Protein AF-A0A356DZ81-F1 (afdb_monomer_lite)

Radius of gyration: 32.61 Å; chains: 1; bounding box: 62×32×84 Å

Structure (mmCIF, N/CA/C/O backbone):
data_AF-A0A356DZ81-F1
#
_entry.id   AF-A0A356DZ81-F1
#
loop_
_atom_site.group_PDB
_atom_site.id
_atom_site.type_symbol
_atom_site.label_atom_id
_atom_site.label_alt_id
_atom_site.label_comp_id
_atom_site.label_asym_id
_atom_site.label_entity_id
_atom_site.label_seq_id
_atom_site.pdbx_PDB_ins_code
_atom_site.Cartn_x
_atom_site.Cartn_y
_atom_site.Cartn_z
_atom_site.occupancy
_atom_site.B_iso_or_equiv
_atom_site.auth_seq_id
_atom_site.auth_comp_id
_atom_site.auth_asym_id
_atom_site.auth_atom_id
_atom_site.pdbx_PDB_model_num
ATOM 1 N N . MET A 1 1 ? -38.039 -22.023 59.862 1.00 59.97 1 MET A N 1
ATOM 2 C CA . MET A 1 1 ? -37.797 -20.632 59.415 1.00 59.97 1 MET A CA 1
ATOM 3 C C . MET A 1 1 ? -39.121 -19.878 59.414 1.00 59.97 1 MET A C 1
ATOM 5 O O . MET A 1 1 ? -40.075 -20.357 58.811 1.00 59.97 1 MET A O 1
ATOM 9 N N . ASN A 1 2 ? -39.232 -18.759 60.132 1.00 77.31 2 ASN A N 1
ATOM 10 C CA . ASN A 1 2 ? -40.511 -18.053 60.283 1.00 77.31 2 ASN A CA 1
ATOM 11 C C . ASN A 1 2 ? -40.917 -17.421 58.943 1.00 77.31 2 ASN A C 1
ATOM 13 O O . ASN A 1 2 ? -40.100 -16.746 58.322 1.00 77.31 2 ASN A O 1
ATOM 17 N N . LYS A 1 3 ? -42.177 -17.585 58.506 1.00 74.50 3 LYS A N 1
ATOM 18 C CA . LYS A 1 3 ? -42.680 -17.041 57.221 1.00 74.50 3 LYS A CA 1
ATOM 19 C C . LYS A 1 3 ? -42.419 -15.534 57.056 1.00 74.50 3 LYS A C 1
ATOM 21 O O . LYS A 1 3 ? -42.273 -15.060 55.937 1.00 74.50 3 LYS A O 1
ATOM 26 N N . LYS A 1 4 ? -42.339 -14.790 58.167 1.00 75.12 4 LYS A N 1
ATOM 27 C CA . LYS A 1 4 ? -41.958 -13.369 58.194 1.00 75.12 4 LYS A CA 1
ATOM 28 C C . LYS A 1 4 ? -40.465 -13.147 57.914 1.00 75.12 4 LYS A C 1
ATOM 30 O O . LYS A 1 4 ? -40.147 -12.261 57.138 1.00 75.12 4 LYS A O 1
ATOM 35 N N . GLY A 1 5 ? -39.586 -13.982 58.476 1.00 81.75 5 GLY A N 1
ATOM 36 C CA . GLY A 1 5 ? -38.134 -13.921 58.269 1.00 81.75 5 GLY A CA 1
ATOM 37 C C . GLY A 1 5 ? -37.714 -14.275 56.842 1.00 81.75 5 GLY A C 1
ATOM 38 O O . GLY A 1 5 ? -36.868 -13.603 56.276 1.00 81.75 5 GLY A O 1
ATOM 39 N N . LEU A 1 6 ? -38.369 -15.263 56.218 1.00 88.25 6 LEU A N 1
ATOM 40 C CA . LEU A 1 6 ? -38.103 -15.626 54.819 1.00 88.25 6 LEU A CA 1
ATOM 41 C C . LEU A 1 6 ? -38.437 -14.475 53.848 1.00 88.25 6 LEU A C 1
ATOM 43 O O . LEU A 1 6 ? -37.695 -14.235 52.900 1.00 88.25 6 LEU A O 1
ATOM 47 N N . LYS A 1 7 ? -39.526 -13.734 54.096 1.00 86.56 7 LYS A N 1
ATOM 48 C CA . LYS A 1 7 ? -39.914 -12.579 53.270 1.00 86.56 7 LYS A CA 1
ATOM 49 C C . LYS A 1 7 ? -38.908 -11.434 53.370 1.00 86.56 7 LYS A C 1
ATOM 51 O O . LYS A 1 7 ? -38.590 -10.834 52.350 1.00 86.56 7 LYS A O 1
ATOM 56 N N . THR A 1 8 ? -38.390 -11.151 54.565 1.00 87.62 8 THR A N 1
ATOM 57 C CA . THR A 1 8 ? -37.347 -10.132 54.744 1.00 87.62 8 THR A CA 1
ATOM 58 C C . THR A 1 8 ? -36.034 -10.533 54.082 1.00 87.62 8 THR A C 1
ATOM 60 O O . THR A 1 8 ? -35.410 -9.679 53.463 1.00 87.62 8 THR A O 1
ATOM 63 N N . THR A 1 9 ? -35.636 -11.810 54.128 1.00 90.06 9 THR A N 1
ATOM 64 C CA . THR A 1 9 ? -34.426 -12.278 53.426 1.00 90.06 9 THR A CA 1
ATOM 65 C C . THR A 1 9 ? -34.564 -12.161 51.906 1.00 90.06 9 THR A C 1
ATOM 67 O O . THR A 1 9 ? -33.644 -11.681 51.251 1.00 90.06 9 THR A O 1
ATOM 70 N N . ILE A 1 10 ? -35.720 -12.535 51.344 1.00 91.75 10 ILE A N 1
ATOM 71 C CA . ILE A 1 10 ? -35.993 -12.393 49.903 1.00 91.75 10 ILE A CA 1
ATOM 72 C C . ILE A 1 10 ? -35.981 -10.918 49.489 1.00 91.75 10 ILE A C 1
ATOM 74 O O . ILE A 1 10 ? -35.395 -10.577 48.468 1.00 91.75 10 ILE A O 1
ATOM 78 N N . LEU A 1 11 ? -36.585 -10.036 50.292 1.00 92.81 11 LEU A N 1
ATOM 79 C CA . LEU A 1 11 ? -36.608 -8.600 50.015 1.00 92.81 11 LEU A CA 1
ATOM 80 C C . LEU A 1 11 ? -35.191 -8.003 49.998 1.00 92.81 11 LEU A C 1
ATOM 82 O O . LEU A 1 11 ? -34.857 -7.253 49.087 1.00 92.81 11 LEU A O 1
ATOM 86 N N . LEU A 1 12 ? -34.348 -8.381 50.964 1.00 94.06 12 LEU A N 1
ATOM 87 C CA . LEU A 1 12 ? -32.943 -7.964 51.032 1.00 94.06 12 LEU A CA 1
ATOM 88 C C . LEU A 1 12 ? -32.131 -8.450 49.826 1.00 94.06 12 LEU A C 1
ATOM 90 O O . LEU A 1 12 ? -31.366 -7.676 49.258 1.00 94.06 12 LEU A O 1
ATOM 94 N N . LEU A 1 13 ? -32.332 -9.702 49.405 1.00 94.19 13 LEU A N 1
ATOM 95 C CA . LEU A 1 13 ? -31.675 -10.260 48.223 1.00 94.19 13 LEU A CA 1
ATOM 96 C C . LEU A 1 13 ? -32.089 -9.514 46.944 1.00 94.19 13 LEU A C 1
ATOM 98 O O . LEU A 1 13 ? -31.254 -9.222 46.091 1.00 94.19 13 LEU A O 1
ATOM 102 N N . LEU A 1 14 ? -33.372 -9.167 46.829 1.00 93.38 14 LEU A N 1
ATOM 103 C CA . LEU A 1 14 ? -33.910 -8.460 45.671 1.00 93.38 14 LEU A CA 1
ATOM 104 C C . LEU A 1 14 ? -33.372 -7.024 45.583 1.00 93.38 14 LEU A C 1
ATOM 106 O O . LEU A 1 14 ? -32.964 -6.585 44.510 1.00 93.38 14 LEU A O 1
ATOM 110 N N . LEU A 1 15 ? -33.302 -6.322 46.719 1.00 92.50 15 LEU A N 1
ATOM 111 C CA . LEU A 1 15 ? -32.667 -5.004 46.833 1.00 92.50 15 LEU A CA 1
ATOM 112 C C . LEU A 1 15 ? -31.176 -5.054 46.482 1.00 92.50 15 LEU A C 1
ATOM 114 O O . LEU A 1 15 ? -30.681 -4.174 45.778 1.00 92.50 15 LEU A O 1
ATOM 118 N N . PHE A 1 16 ? -30.477 -6.102 46.916 1.00 92.56 16 PHE A N 1
ATOM 119 C CA . PHE A 1 16 ? -29.073 -6.308 46.582 1.00 92.56 16 PHE A CA 1
ATOM 120 C C . PHE A 1 16 ? -28.872 -6.510 45.070 1.00 92.56 16 PHE A C 1
ATOM 122 O O . PHE A 1 16 ? -28.067 -5.805 44.463 1.00 92.56 16 PHE A O 1
ATOM 129 N N . CYS A 1 17 ? -29.662 -7.373 44.423 1.00 91.38 17 CYS A N 1
ATOM 130 C CA . CYS A 1 17 ? -29.626 -7.544 42.964 1.00 91.38 17 CYS A CA 1
ATOM 131 C C . CYS A 1 17 ? -29.935 -6.247 42.198 1.00 91.38 17 CYS A C 1
ATOM 133 O O . CYS A 1 17 ? -29.282 -5.957 41.192 1.00 91.38 17 CYS A O 1
ATOM 135 N N . LEU A 1 18 ? -30.892 -5.446 42.678 1.00 89.25 18 LEU A N 1
ATOM 136 C CA . LEU A 1 18 ? -31.223 -4.157 42.065 1.00 89.25 18 LEU A CA 1
ATOM 137 C C . LEU A 1 18 ? -30.051 -3.170 42.154 1.00 89.25 18 LEU A C 1
ATOM 139 O O . LEU A 1 18 ? -29.727 -2.512 41.167 1.00 89.25 18 LEU A O 1
ATOM 143 N N . SER A 1 19 ? -29.376 -3.110 43.306 1.00 86.06 19 SER A N 1
ATOM 144 C CA . SER A 1 19 ? -28.196 -2.254 43.484 1.00 86.06 19 SER A CA 1
ATOM 145 C C . SER A 1 19 ? -27.011 -2.678 42.610 1.00 86.06 19 SER A C 1
ATOM 147 O O . SER A 1 19 ? -26.328 -1.823 42.049 1.00 86.06 19 SER A O 1
ATOM 149 N N . LEU A 1 20 ? -26.809 -3.987 42.417 1.00 86.25 20 LEU A N 1
ATOM 150 C CA . LEU A 1 20 ? -25.750 -4.520 41.556 1.00 86.25 20 LEU A CA 1
ATOM 151 C C . LEU A 1 20 ? -25.986 -4.171 40.081 1.00 86.25 20 LEU A C 1
ATOM 153 O O . LEU A 1 20 ? -25.054 -3.819 39.362 1.00 86.25 20 LEU A O 1
ATOM 157 N N . SER A 1 21 ? -27.248 -4.213 39.652 1.00 84.69 21 SER A N 1
ATOM 158 C CA . SER A 1 21 ? -27.649 -3.882 38.280 1.00 84.69 21 SER A CA 1
ATOM 159 C C . SER A 1 21 ? -27.413 -2.402 37.954 1.00 84.69 21 SER A C 1
ATOM 161 O O . SER A 1 21 ? -26.977 -2.073 36.854 1.00 84.69 21 SER A O 1
ATOM 163 N N . PHE A 1 22 ? -27.635 -1.506 38.923 1.00 81.56 22 PHE A N 1
ATOM 164 C CA . PHE A 1 22 ? -27.360 -0.072 38.770 1.00 81.56 22 PHE A CA 1
ATOM 165 C C . PHE A 1 22 ? -25.863 0.238 38.636 1.00 81.56 22 PHE A C 1
ATOM 167 O O . PHE A 1 22 ? -25.489 1.142 37.893 1.00 81.56 22 PHE A O 1
ATOM 174 N N . LEU A 1 23 ? -25.001 -0.522 39.319 1.00 78.25 23 LEU A N 1
ATOM 175 C CA . LEU A 1 23 ? -23.546 -0.374 39.212 1.00 78.25 23 LEU A CA 1
ATOM 176 C C . LEU A 1 23 ? -22.999 -0.865 37.865 1.00 78.25 23 LEU A C 1
ATOM 178 O O . LEU A 1 23 ? -22.041 -0.293 37.357 1.00 78.25 23 LEU A O 1
ATOM 182 N N . ALA A 1 24 ? -23.603 -1.905 37.289 1.00 78.00 24 ALA A N 1
ATOM 183 C CA . ALA A 1 24 ? -23.184 -2.462 36.003 1.00 78.00 24 ALA A CA 1
ATOM 184 C C . ALA A 1 24 ? -23.638 -1.620 34.795 1.00 78.00 24 ALA A C 1
ATOM 186 O O . ALA A 1 24 ? -23.042 -1.711 33.728 1.00 78.00 24 ALA A O 1
ATOM 187 N N . SER A 1 25 ? -24.675 -0.793 34.953 1.00 77.25 25 SER A N 1
ATOM 188 C CA . SER A 1 25 ? -25.255 0.025 33.881 1.00 77.25 25 SER A CA 1
ATOM 189 C C . SER A 1 25 ? -24.686 1.451 33.840 1.00 77.25 25 SER A C 1
ATOM 191 O O . SER A 1 25 ? -25.422 2.408 33.578 1.00 77.25 25 SER A O 1
ATOM 193 N N . GLN A 1 26 ? -23.392 1.629 34.120 1.00 78.56 26 GLN A N 1
ATOM 194 C CA . GLN A 1 26 ? -22.773 2.938 33.926 1.00 78.56 26 GLN A CA 1
ATOM 195 C C . GLN A 1 26 ? -22.581 3.209 32.429 1.00 78.56 26 GLN A C 1
ATOM 197 O O . GLN A 1 26 ? -22.088 2.335 31.715 1.00 78.56 26 GLN A O 1
ATOM 202 N N . PRO A 1 27 ? -22.953 4.401 31.934 1.00 76.06 27 PRO A N 1
ATOM 203 C CA . PRO A 1 27 ? -22.665 4.776 30.562 1.00 76.06 27 PRO A CA 1
ATOM 204 C C . PRO A 1 27 ? -21.148 4.868 30.388 1.00 76.06 27 PRO A C 1
ATOM 206 O O . PRO A 1 27 ? -20.490 5.730 30.971 1.00 76.06 27 PRO A O 1
ATOM 209 N N . THR A 1 28 ? -20.581 3.976 29.585 1.00 74.56 28 THR A N 1
ATOM 210 C CA . THR A 1 28 ? -19.208 4.115 29.113 1.00 74.56 28 THR A CA 1
ATOM 211 C C . THR A 1 28 ? -19.181 5.228 28.078 1.00 74.56 28 THR A C 1
ATOM 213 O O . THR A 1 28 ? -19.738 5.093 26.989 1.00 74.56 28 THR A O 1
ATOM 216 N N . ILE A 1 29 ? -18.548 6.349 28.418 1.00 75.75 29 ILE A N 1
ATOM 217 C CA . ILE A 1 29 ? -18.149 7.332 27.414 1.00 75.75 29 ILE A CA 1
ATOM 218 C C . ILE A 1 29 ? -16.918 6.743 26.730 1.00 75.75 29 ILE A C 1
ATOM 220 O O . ILE A 1 29 ? -15.813 6.810 27.266 1.00 75.75 29 ILE A O 1
ATOM 224 N N . GLU A 1 30 ? -17.113 6.121 25.570 1.00 75.31 30 GLU A N 1
ATOM 225 C CA . GLU A 1 30 ? -15.999 5.809 24.681 1.00 75.31 30 GLU A CA 1
ATOM 226 C C . GLU A 1 30 ? -15.454 7.135 24.152 1.00 75.31 30 GLU A C 1
ATOM 228 O O . GLU A 1 30 ? -16.040 7.762 23.273 1.00 75.31 30 GLU A O 1
ATOM 233 N N . ILE A 1 31 ? -14.353 7.604 24.736 1.00 75.50 31 ILE A N 1
ATOM 234 C CA . ILE A 1 31 ? -13.539 8.646 24.118 1.00 75.50 31 ILE A CA 1
ATOM 235 C C . ILE A 1 31 ? -12.717 7.919 23.053 1.00 75.50 31 ILE A C 1
ATOM 237 O O . ILE A 1 31 ? -11.869 7.105 23.432 1.00 75.50 31 ILE A O 1
ATOM 241 N N . PRO A 1 32 ? -12.959 8.147 21.748 1.00 76.06 32 PRO A N 1
ATOM 242 C CA . PRO A 1 32 ? -12.196 7.474 20.710 1.00 76.06 32 PRO A CA 1
ATOM 243 C C . PRO A 1 32 ? -10.717 7.789 20.915 1.00 76.06 32 PRO A C 1
ATOM 245 O O . PRO A 1 32 ? -10.332 8.958 21.009 1.00 76.06 32 PRO A O 1
ATOM 248 N N . SER A 1 33 ? -9.883 6.757 21.017 1.00 82.06 33 SER A N 1
ATOM 249 C CA . SER A 1 33 ? -8.438 6.957 21.031 1.00 82.06 33 SER A CA 1
ATOM 250 C C . SER A 1 33 ? -8.013 7.601 19.715 1.00 82.06 33 SER A C 1
ATOM 252 O O . SER A 1 33 ? -8.526 7.239 18.654 1.00 82.06 33 SER A O 1
ATOM 254 N N . ALA A 1 34 ? -7.063 8.537 19.771 1.00 86.31 34 ALA A N 1
ATOM 255 C CA . ALA A 1 34 ? -6.477 9.105 18.564 1.00 86.31 34 ALA A CA 1
ATOM 256 C C . ALA A 1 34 ? -5.916 7.974 17.688 1.00 86.31 34 ALA A C 1
ATOM 258 O O . ALA A 1 34 ? -5.096 7.178 18.146 1.00 86.31 34 ALA A O 1
ATOM 259 N N . GLN A 1 35 ? -6.384 7.898 16.444 1.00 89.94 35 GLN A N 1
ATOM 260 C CA . GLN A 1 35 ? -5.986 6.861 15.502 1.00 89.94 35 GLN A CA 1
ATOM 261 C C . GLN A 1 35 ? -4.974 7.426 14.504 1.00 89.94 35 GLN A C 1
ATOM 263 O O . GLN A 1 35 ? -5.191 8.503 13.950 1.00 89.94 35 GLN A O 1
ATOM 268 N N . ASN A 1 36 ? -3.892 6.688 14.246 1.00 94.12 36 ASN A N 1
ATOM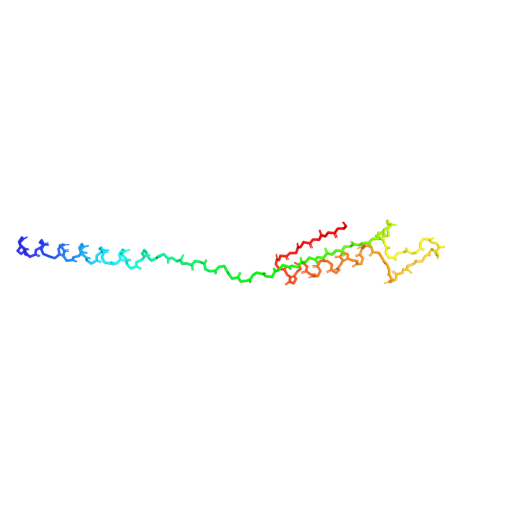 269 C CA . ASN A 1 36 ? -2.955 7.034 13.179 1.00 94.12 36 ASN A CA 1
ATOM 270 C C . ASN A 1 36 ? -3.547 6.664 11.810 1.00 94.12 36 ASN A C 1
ATOM 272 O O . ASN A 1 36 ? -4.051 5.547 11.641 1.00 94.12 36 ASN A O 1
ATOM 276 N N . LEU A 1 37 ? -3.476 7.595 10.857 1.00 96.56 37 LEU A N 1
ATOM 277 C CA . LEU A 1 37 ? -3.857 7.408 9.459 1.00 96.56 37 LEU A CA 1
ATOM 278 C C . LEU A 1 37 ? -2.681 7.819 8.577 1.00 96.56 37 LEU A C 1
ATOM 280 O O . LEU A 1 37 ? -2.271 8.979 8.590 1.00 96.56 37 LEU A O 1
ATOM 284 N N . VAL A 1 38 ? -2.184 6.882 7.777 1.00 98.19 38 VAL A N 1
ATOM 285 C CA . VAL A 1 38 ? -1.100 7.125 6.824 1.00 98.19 38 VAL A CA 1
ATOM 286 C C . VAL A 1 38 ? -1.675 7.238 5.420 1.00 98.19 38 VAL A C 1
ATOM 288 O O . VAL A 1 38 ? -2.419 6.369 4.967 1.00 98.19 38 VAL A O 1
ATOM 291 N N . ILE A 1 39 ? -1.324 8.316 4.723 1.00 98.25 39 ILE A N 1
ATOM 292 C CA . ILE A 1 39 ? -1.719 8.551 3.334 1.00 98.25 39 ILE A CA 1
ATOM 293 C C . ILE A 1 39 ? -0.450 8.568 2.491 1.00 98.25 39 ILE A C 1
ATOM 295 O O . ILE A 1 39 ? 0.392 9.453 2.639 1.00 98.25 39 ILE A O 1
ATOM 299 N N . LEU A 1 40 ? -0.314 7.571 1.623 1.00 98.38 40 LEU A N 1
ATOM 300 C CA . LEU A 1 40 ? 0.732 7.499 0.613 1.00 98.38 40 LEU A CA 1
ATOM 301 C C . LEU A 1 40 ? 0.165 7.982 -0.720 1.00 98.38 40 LEU A C 1
ATOM 303 O O . LEU A 1 40 ? -0.986 7.688 -1.044 1.00 98.38 40 LEU A O 1
ATOM 307 N N . ALA A 1 41 ? 0.983 8.686 -1.495 1.00 98.00 41 ALA A N 1
ATOM 308 C CA . ALA A 1 41 ? 0.629 9.132 -2.833 1.00 98.00 41 ALA A CA 1
ATOM 309 C C . ALA A 1 41 ? 1.740 8.774 -3.823 1.00 98.00 41 ALA A C 1
ATOM 311 O O . ALA A 1 41 ? 2.920 9.008 -3.541 1.00 98.00 41 ALA A O 1
ATOM 312 N N . THR A 1 42 ? 1.366 8.215 -4.969 1.00 97.06 42 THR A N 1
ATOM 313 C CA . THR A 1 42 ? 2.206 8.192 -6.167 1.00 97.06 42 THR A CA 1
ATOM 314 C C . THR A 1 42 ? 1.874 9.389 -7.053 1.00 97.06 42 THR A C 1
ATOM 316 O O . THR A 1 42 ? 0.857 10.045 -6.878 1.00 97.06 42 THR A O 1
ATOM 319 N N . THR A 1 43 ? 2.799 9.756 -7.935 1.00 96.38 43 THR A N 1
ATOM 320 C CA . THR A 1 43 ? 2.604 10.808 -8.940 1.00 96.38 43 THR A CA 1
ATOM 321 C C . THR A 1 43 ? 3.520 10.512 -10.114 1.00 96.38 43 THR A C 1
ATOM 323 O O . THR A 1 43 ? 4.576 9.898 -9.930 1.00 96.38 43 THR A O 1
ATOM 326 N N . ASP A 1 44 ? 3.126 10.949 -11.310 1.00 94.81 44 ASP A N 1
ATOM 327 C CA . ASP A 1 44 ? 3.970 10.915 -12.511 1.00 94.81 44 ASP A CA 1
ATOM 328 C C . ASP A 1 44 ? 4.591 9.538 -12.791 1.00 94.81 44 ASP A C 1
ATOM 330 O O . ASP A 1 44 ? 5.751 9.416 -13.190 1.00 94.81 44 ASP A O 1
ATOM 334 N N . LEU A 1 45 ? 3.812 8.467 -12.598 1.00 93.12 45 LEU A N 1
ATOM 335 C CA . LEU A 1 45 ? 4.302 7.114 -12.858 1.00 93.12 45 LEU A CA 1
ATOM 336 C C . LEU A 1 45 ? 4.646 6.909 -14.338 1.00 93.12 45 LEU A C 1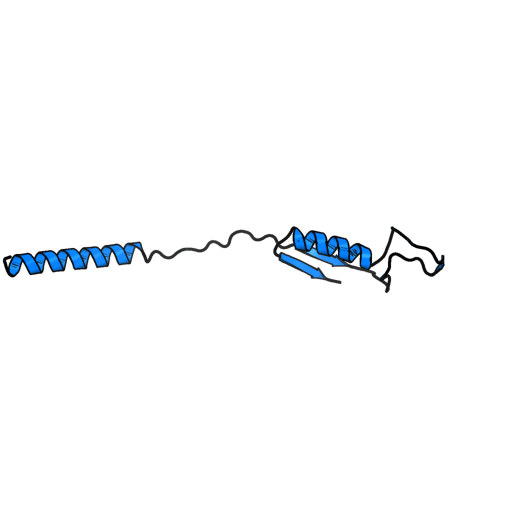
ATOM 338 O O . LEU A 1 45 ? 5.528 6.109 -14.632 1.00 93.12 45 LEU A O 1
ATOM 342 N N . HIS A 1 46 ? 3.977 7.610 -15.266 1.00 94.00 46 HIS A N 1
ATOM 343 C CA . HIS A 1 46 ? 4.263 7.608 -16.716 1.00 94.00 46 HIS A CA 1
ATOM 344 C C . HIS A 1 46 ? 4.481 6.203 -17.312 1.00 94.00 46 HIS A C 1
ATOM 346 O O . HIS A 1 46 ? 5.336 5.994 -18.169 1.00 94.00 46 HIS A O 1
ATOM 352 N N . GLY A 1 47 ? 3.734 5.203 -16.827 1.00 92.00 47 GLY A N 1
ATOM 353 C CA . GLY A 1 47 ? 3.866 3.811 -17.277 1.00 92.00 47 GLY A CA 1
ATOM 354 C C . GLY A 1 47 ? 5.189 3.131 -16.896 1.00 92.00 47 GLY A C 1
ATOM 355 O O . GLY A 1 47 ? 5.501 2.054 -17.403 1.00 92.00 47 GLY A O 1
ATOM 356 N N . ASN A 1 48 ? 5.970 3.718 -15.990 1.00 94.44 48 ASN A N 1
ATOM 357 C CA . ASN A 1 48 ? 7.216 3.169 -15.477 1.00 94.44 48 ASN A CA 1
ATOM 358 C C . ASN A 1 48 ? 6.934 2.064 -14.445 1.00 94.44 48 ASN A C 1
ATOM 360 O O . ASN A 1 48 ? 7.030 2.252 -13.231 1.00 94.44 48 ASN A O 1
ATOM 364 N N . VAL A 1 49 ? 6.514 0.901 -14.944 1.00 94.94 49 VAL A N 1
ATOM 365 C CA . VAL A 1 49 ? 6.136 -0.249 -14.111 1.00 94.94 49 VAL A CA 1
ATOM 366 C C . VAL A 1 49 ? 7.368 -0.925 -13.507 1.00 94.94 49 VAL A C 1
ATOM 368 O O . VAL A 1 49 ? 7.399 -1.223 -12.313 1.00 94.94 49 VAL A O 1
ATOM 371 N N . TRP A 1 50 ? 8.402 -1.140 -14.318 1.00 95.31 50 TRP A N 1
ATOM 372 C CA . TRP A 1 50 ? 9.607 -1.878 -13.943 1.00 95.31 50 TRP A CA 1
ATOM 373 C C . TRP A 1 50 ? 10.771 -0.939 -13.673 1.00 95.31 50 TRP A C 1
ATOM 375 O O . TRP A 1 50 ? 10.863 0.122 -14.274 1.00 95.31 50 TRP A O 1
ATOM 385 N N . GLY A 1 51 ? 11.712 -1.355 -12.826 1.00 93.62 51 GLY A N 1
ATOM 386 C CA . GLY A 1 51 ? 12.998 -0.670 -12.688 1.00 93.62 51 GLY A CA 1
ATOM 387 C C . GLY A 1 51 ? 13.897 -0.907 -13.900 1.00 93.62 51 GLY A C 1
ATOM 388 O O . GLY A 1 51 ? 14.995 -1.422 -13.739 1.00 93.62 51 GLY A O 1
ATOM 389 N N . PHE A 1 52 ? 13.425 -0.567 -15.101 1.00 95.12 52 PHE A N 1
ATOM 390 C CA . PHE A 1 52 ? 14.106 -0.781 -16.374 1.00 95.12 52 PHE A CA 1
ATOM 391 C C . PHE A 1 52 ? 14.057 0.487 -17.233 1.00 95.12 52 PHE A C 1
ATOM 393 O O . PHE A 1 52 ? 13.015 1.126 -17.379 1.00 95.12 52 PHE A O 1
ATOM 400 N N . SER A 1 53 ? 15.195 0.863 -17.810 1.00 94.19 53 SER A N 1
ATOM 401 C CA . SER A 1 53 ? 15.317 1.959 -18.766 1.00 94.19 53 SER A CA 1
ATOM 402 C C . SER A 1 53 ? 15.257 1.397 -20.181 1.00 94.19 53 SER A C 1
ATOM 404 O O . SER A 1 53 ? 16.251 0.890 -20.690 1.00 94.19 53 SER A O 1
ATOM 406 N N . TYR A 1 54 ? 14.098 1.530 -20.828 1.00 93.31 54 TYR A N 1
ATOM 407 C CA . TYR A 1 54 ? 13.888 1.054 -22.200 1.00 93.31 54 TYR A CA 1
ATOM 408 C C . TYR A 1 54 ? 14.740 1.789 -23.240 1.00 93.31 54 TYR A C 1
ATOM 410 O O . TYR A 1 54 ? 15.159 1.187 -24.218 1.00 93.31 54 TYR A O 1
ATOM 418 N N . GLU A 1 55 ? 15.033 3.072 -23.018 1.00 94.12 55 GLU A N 1
ATOM 419 C CA . GLU A 1 55 ? 15.919 3.857 -23.890 1.00 94.12 55 GLU A CA 1
ATOM 420 C C . GLU A 1 55 ? 17.341 3.284 -23.933 1.00 94.12 55 GLU A C 1
ATOM 422 O O . GLU A 1 55 ? 17.993 3.298 -24.972 1.00 94.12 55 GLU A O 1
ATOM 427 N N . ASN A 1 56 ? 17.817 2.780 -22.794 1.00 95.25 56 ASN A N 1
ATOM 428 C CA . ASN A 1 56 ? 19.191 2.321 -22.621 1.00 95.25 56 ASN A CA 1
ATOM 429 C C . ASN A 1 56 ? 19.316 0.792 -22.573 1.00 95.25 56 ASN A C 1
ATOM 431 O O . ASN A 1 56 ? 20.417 0.305 -22.327 1.00 95.25 56 ASN A O 1
ATOM 435 N N . ASP A 1 57 ? 18.203 0.069 -22.728 1.00 96.12 57 ASP A N 1
ATOM 436 C CA . ASP A 1 57 ? 18.097 -1.390 -22.615 1.00 96.12 57 ASP A CA 1
ATOM 437 C C . ASP A 1 57 ? 18.807 -1.958 -21.369 1.00 96.12 57 ASP A C 1
ATOM 439 O O . ASP A 1 57 ? 19.625 -2.875 -21.437 1.00 96.12 57 ASP A O 1
ATOM 443 N N . LYS A 1 58 ? 18.552 -1.346 -20.203 1.00 96.56 58 LYS A N 1
ATOM 444 C CA . LYS A 1 58 ? 19.226 -1.714 -18.949 1.00 96.56 58 LYS A CA 1
ATOM 445 C C . LYS A 1 58 ? 18.357 -1.534 -17.714 1.00 96.56 58 LYS A C 1
ATOM 447 O O . LYS A 1 58 ? 17.534 -0.620 -17.640 1.00 96.56 58 LYS A O 1
ATOM 452 N N . ASP A 1 59 ? 18.644 -2.328 -16.690 1.00 95.50 59 ASP A N 1
ATOM 453 C CA . ASP A 1 59 ? 18.062 -2.157 -15.361 1.00 95.50 59 ASP A CA 1
ATOM 454 C C . ASP A 1 59 ? 18.420 -0.793 -14.742 1.00 95.50 59 ASP A C 1
ATOM 456 O O . ASP A 1 59 ? 19.485 -0.214 -14.979 1.00 95.50 59 ASP A O 1
ATOM 460 N N . THR A 1 60 ? 17.520 -0.277 -13.905 1.00 92.25 60 THR A N 1
ATOM 461 C CA . THR A 1 60 ? 17.697 0.960 -13.142 1.00 92.25 60 THR A CA 1
ATOM 462 C C . THR A 1 60 ? 17.162 0.847 -11.716 1.00 92.25 60 THR A C 1
ATOM 464 O O . THR A 1 60 ? 16.079 0.323 -11.431 1.00 92.25 60 THR A O 1
ATOM 467 N N . THR A 1 61 ? 17.926 1.415 -10.785 1.00 91.06 61 THR A N 1
ATOM 468 C CA . THR A 1 61 ? 17.554 1.527 -9.372 1.00 91.06 61 THR A CA 1
ATOM 469 C C . THR A 1 61 ? 16.850 2.834 -9.023 1.00 91.06 61 THR A C 1
ATOM 471 O O . THR A 1 61 ? 16.444 3.019 -7.879 1.00 91.06 61 THR A O 1
ATOM 474 N N . ASN A 1 62 ? 16.667 3.727 -9.999 1.00 87.38 62 ASN A N 1
ATOM 475 C CA . ASN A 1 62 ? 16.164 5.078 -9.744 1.00 87.38 62 ASN A CA 1
ATOM 476 C C . ASN A 1 62 ? 14.653 5.226 -9.957 1.00 87.38 62 ASN A C 1
ATOM 478 O O . ASN A 1 62 ? 14.081 6.215 -9.516 1.00 87.38 62 ASN A O 1
ATOM 482 N N . THR A 1 63 ? 13.997 4.277 -10.629 1.00 89.81 63 THR A N 1
ATOM 483 C CA . THR A 1 63 ? 12.569 4.366 -10.984 1.00 89.81 63 THR A CA 1
ATOM 484 C C . THR A 1 63 ? 11.878 2.998 -10.942 1.00 89.81 63 THR A C 1
ATOM 486 O O . THR A 1 63 ? 12.546 1.979 -10.752 1.00 89.81 63 THR A O 1
ATOM 489 N N . GLY A 1 64 ? 10.549 2.972 -11.079 1.00 94.81 64 GLY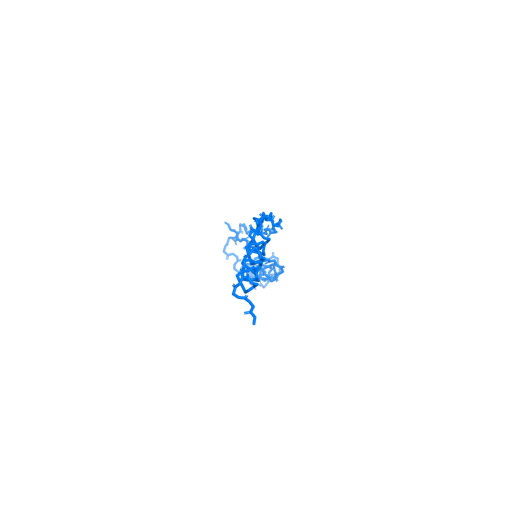 A N 1
ATOM 490 C CA . GLY A 1 64 ? 9.763 1.745 -11.236 1.00 94.81 64 GLY A CA 1
ATOM 491 C C . GLY A 1 64 ? 8.718 1.529 -10.143 1.00 94.81 64 GLY A C 1
ATOM 492 O O . GLY A 1 64 ? 9.042 1.449 -8.954 1.00 94.81 64 GLY A O 1
ATOM 493 N N . MET A 1 65 ? 7.467 1.347 -10.562 1.00 96.69 65 MET A N 1
ATOM 494 C CA . MET A 1 65 ? 6.328 1.031 -9.696 1.00 96.69 65 MET A CA 1
ATOM 495 C C . MET A 1 65 ? 6.550 -0.245 -8.879 1.00 96.69 65 MET A C 1
ATOM 497 O O . MET A 1 65 ? 6.165 -0.290 -7.718 1.00 96.69 65 MET A O 1
ATOM 501 N N . ALA A 1 66 ? 7.238 -1.252 -9.426 1.00 95.56 66 ALA A N 1
ATOM 502 C CA . ALA A 1 66 ? 7.589 -2.474 -8.698 1.00 95.56 66 ALA A CA 1
ATOM 503 C C . ALA A 1 66 ? 8.414 -2.191 -7.428 1.00 95.56 66 ALA A C 1
ATOM 505 O O . ALA A 1 66 ? 8.221 -2.831 -6.395 1.00 95.56 66 ALA A O 1
ATOM 506 N N . ARG A 1 67 ? 9.306 -1.191 -7.471 1.00 94.81 67 ARG A N 1
ATOM 507 C CA . ARG A 1 67 ? 10.063 -0.766 -6.287 1.00 94.81 67 ARG A CA 1
ATOM 508 C C . ARG A 1 67 ? 9.176 0.009 -5.320 1.00 94.81 67 ARG A C 1
ATOM 510 O O . ARG A 1 67 ? 9.204 -0.274 -4.126 1.00 94.81 67 ARG A O 1
ATOM 517 N N . ILE A 1 68 ? 8.367 0.939 -5.826 1.00 96.31 68 ILE A N 1
ATOM 518 C CA . ILE A 1 68 ? 7.397 1.687 -5.008 1.00 96.31 68 ILE A CA 1
ATOM 519 C C . ILE A 1 68 ? 6.461 0.721 -4.266 1.00 96.31 68 ILE A C 1
ATOM 521 O O . ILE A 1 68 ? 6.244 0.881 -3.069 1.00 96.31 68 ILE A O 1
ATOM 525 N N . ALA A 1 69 ? 5.981 -0.328 -4.935 1.00 97.00 69 ALA A N 1
ATOM 526 C CA . ALA A 1 69 ? 5.121 -1.349 -4.349 1.00 97.00 69 ALA A CA 1
ATOM 527 C C . ALA A 1 69 ? 5.775 -2.040 -3.143 1.00 97.00 69 ALA A C 1
ATOM 529 O O . ALA A 1 69 ? 5.111 -2.222 -2.127 1.00 97.00 69 ALA A O 1
ATOM 530 N N . SER A 1 70 ? 7.079 -2.340 -3.200 1.00 96.50 70 SER A N 1
ATOM 531 C CA . SER A 1 70 ? 7.792 -2.922 -2.051 1.00 96.50 70 SER A CA 1
ATOM 532 C C . SER A 1 70 ? 7.794 -2.001 -0.823 1.00 96.50 70 SER A C 1
ATOM 534 O O . SER A 1 70 ? 7.615 -2.468 0.301 1.00 96.50 70 SER A O 1
ATOM 536 N N . TYR A 1 71 ? 7.910 -0.685 -1.032 1.00 96.81 71 TYR A N 1
ATOM 537 C CA . TYR A 1 71 ? 7.812 0.300 0.044 1.00 96.81 71 TYR A CA 1
ATOM 538 C C . TYR A 1 71 ? 6.377 0.432 0.574 1.00 96.81 71 TYR A C 1
ATOM 540 O O . TYR A 1 71 ? 6.163 0.422 1.782 1.00 96.81 71 TYR A O 1
ATOM 548 N N . VAL A 1 72 ? 5.376 0.478 -0.310 1.00 98.25 72 VAL A N 1
ATOM 549 C CA . VAL A 1 72 ? 3.958 0.485 0.089 1.00 98.25 72 VAL A CA 1
ATOM 550 C C . VAL A 1 72 ? 3.616 -0.754 0.922 1.00 98.25 72 VAL A C 1
ATOM 552 O O . VAL A 1 72 ? 2.918 -0.646 1.929 1.00 98.25 72 VAL A O 1
ATOM 555 N N . GLU A 1 73 ? 4.108 -1.931 0.532 1.00 98.31 73 GLU A N 1
ATOM 556 C CA . GLU A 1 73 ? 3.934 -3.166 1.299 1.00 98.31 73 GLU A CA 1
ATOM 557 C C . GLU A 1 73 ? 4.592 -3.099 2.673 1.00 98.31 73 GLU A C 1
ATOM 559 O O . GLU A 1 73 ? 4.016 -3.598 3.638 1.00 98.31 73 GLU A O 1
ATOM 564 N 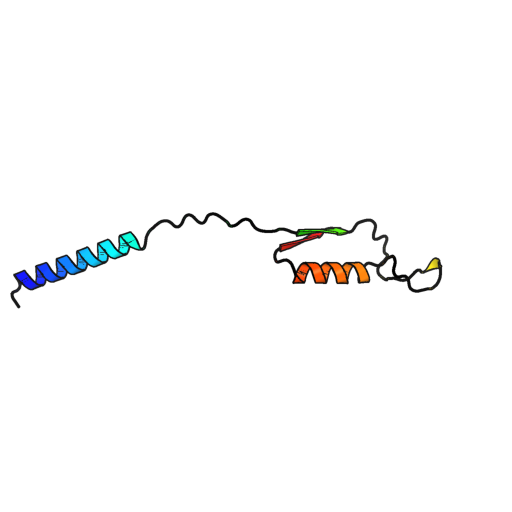N . GLN A 1 74 ? 5.779 -2.498 2.775 1.00 98.50 74 GLN A N 1
ATOM 565 C CA . GLN A 1 74 ? 6.431 -2.279 4.059 1.00 98.50 74 GLN A CA 1
ATOM 566 C C . GLN A 1 74 ? 5.561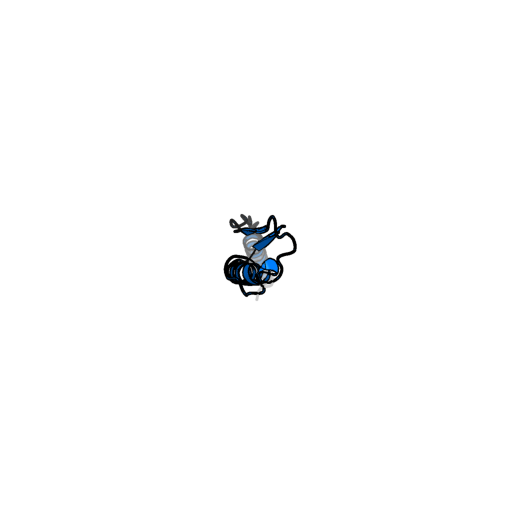 -1.396 4.964 1.00 98.50 74 GLN A C 1
ATOM 568 O O . GLN A 1 74 ? 5.226 -1.812 6.070 1.00 98.50 74 GLN A O 1
ATOM 573 N N . VAL A 1 75 ? 5.110 -0.235 4.477 1.00 98.44 75 VAL A N 1
ATOM 574 C CA . VAL A 1 75 ? 4.275 0.685 5.270 1.00 98.44 75 VAL A CA 1
ATOM 575 C C . VAL A 1 75 ? 2.966 0.017 5.700 1.00 98.44 75 VAL A C 1
ATOM 577 O O . VAL A 1 75 ? 2.564 0.128 6.851 1.00 98.44 75 VAL A O 1
ATOM 580 N N . ARG A 1 76 ? 2.321 -0.756 4.816 1.00 97.75 76 ARG A N 1
ATOM 581 C CA . ARG A 1 76 ? 1.097 -1.512 5.147 1.00 97.75 76 ARG A CA 1
ATOM 582 C C . ARG A 1 76 ? 1.306 -2.630 6.174 1.00 97.75 76 ARG A C 1
ATOM 584 O O . ARG A 1 76 ? 0.325 -3.097 6.742 1.00 97.75 76 ARG A O 1
ATOM 591 N N . LYS A 1 77 ? 2.541 -3.093 6.389 1.00 98.19 77 LYS A N 1
ATOM 592 C CA . LYS A 1 77 ? 2.877 -4.044 7.464 1.00 98.19 77 LYS A CA 1
ATOM 593 C C . LYS A 1 77 ? 3.131 -3.340 8.795 1.00 98.19 77 LYS A C 1
ATOM 595 O O . LYS A 1 77 ? 2.924 -3.949 9.839 1.00 98.19 77 LYS A O 1
ATOM 600 N N . GLU A 1 78 ? 3.606 -2.099 8.751 1.00 97.94 78 GLU A N 1
ATOM 601 C CA . GLU A 1 78 ? 3.953 -1.299 9.930 1.00 97.94 78 GLU A CA 1
ATOM 602 C C . GLU A 1 78 ? 2.747 -0.523 10.488 1.00 97.94 78 GLU A C 1
ATOM 604 O O . GLU A 1 78 ? 2.672 -0.288 11.692 1.00 97.94 78 GLU A O 1
ATOM 609 N N . GLU A 1 79 ? 1.781 -0.167 9.636 1.00 97.44 79 GLU A N 1
ATOM 610 C CA . GLU A 1 79 ? 0.680 0.741 9.963 1.00 97.44 79 GLU A CA 1
ATOM 611 C C . GLU A 1 79 ? -0.695 0.103 9.738 1.00 97.44 79 GLU A C 1
ATOM 613 O O . GLU A 1 79 ? -0.956 -0.536 8.720 1.00 97.44 79 GLU A O 1
ATOM 61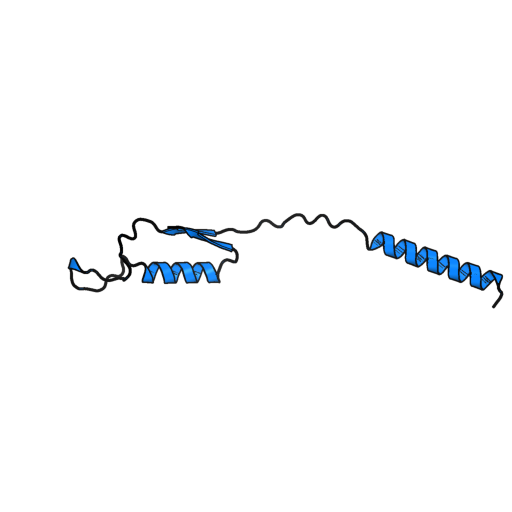8 N N . ASN A 1 80 ? -1.619 0.330 10.677 1.00 95.00 80 ASN A N 1
ATOM 619 C CA . ASN A 1 80 ? -2.946 -0.300 10.654 1.00 95.00 80 ASN A CA 1
ATOM 620 C C . ASN A 1 80 ? -3.930 0.361 9.675 1.00 95.00 80 ASN A C 1
ATOM 622 O O . ASN A 1 80 ? -4.813 -0.311 9.148 1.00 95.00 80 ASN A O 1
ATOM 626 N N . ASN A 1 81 ? -3.802 1.672 9.438 1.00 97.19 81 ASN A N 1
ATOM 627 C CA . ASN A 1 81 ? -4.698 2.419 8.551 1.00 97.19 81 ASN A CA 1
ATOM 628 C C . ASN A 1 81 ? -3.878 3.141 7.489 1.00 97.19 81 ASN A C 1
ATOM 630 O O . ASN A 1 81 ? -3.320 4.209 7.746 1.00 97.19 81 ASN A O 1
ATOM 634 N N . VAL A 1 82 ? -3.823 2.557 6.295 1.00 98.25 82 VAL A N 1
ATOM 635 C CA . VAL A 1 82 ? -3.067 3.108 5.169 1.00 98.25 82 VAL A CA 1
ATOM 636 C C . VAL A 1 82 ? -3.985 3.306 3.975 1.00 98.25 82 VAL A C 1
ATOM 638 O O . VAL A 1 82 ? -4.610 2.360 3.496 1.00 98.25 82 VAL A O 1
ATOM 641 N N . VAL A 1 83 ? -4.016 4.528 3.455 1.00 98.38 83 VAL A N 1
ATOM 642 C CA . VAL A 1 83 ? -4.639 4.867 2.175 1.00 98.38 83 VAL A CA 1
ATOM 643 C C . VAL A 1 83 ? -3.529 5.115 1.161 1.00 98.38 83 VAL A C 1
ATOM 645 O O . VAL A 1 83 ? -2.557 5.803 1.458 1.00 98.38 83 VAL A O 1
ATOM 648 N N . LEU A 1 84 ? -3.666 4.535 -0.030 1.00 98.38 84 LEU A N 1
ATOM 649 C CA . LEU A 1 84 ? -2.795 4.812 -1.170 1.00 98.38 84 LEU A CA 1
ATOM 650 C C . LEU A 1 84 ? -3.611 5.544 -2.233 1.00 98.38 84 LEU A C 1
ATOM 652 O O . LEU A 1 84 ? -4.702 5.087 -2.577 1.00 98.38 84 LEU A O 1
ATOM 656 N N . VAL A 1 85 ? -3.066 6.644 -2.736 1.00 98.19 85 VAL A N 1
ATOM 657 C CA . VAL A 1 85 ? -3.624 7.460 -3.818 1.00 98.19 85 VAL A CA 1
ATOM 658 C C . VAL A 1 85 ? -2.597 7.538 -4.951 1.00 98.19 85 VAL A C 1
ATOM 660 O O . VAL A 1 85 ? -1.401 7.406 -4.698 1.00 98.19 85 VAL A O 1
ATOM 663 N N . ASP A 1 86 ? -3.067 7.727 -6.177 1.00 95.75 86 ASP A N 1
ATOM 664 C CA . ASP A 1 86 ? -2.263 7.991 -7.377 1.00 95.75 86 ASP A CA 1
ATOM 665 C C . ASP A 1 86 ? -2.792 9.248 -8.076 1.00 95.75 86 ASP A C 1
ATOM 667 O O . ASP A 1 86 ? -4.030 9.462 -8.009 1.00 95.75 86 ASP A O 1
#

Foldseek 3Di:
DDPVVVVVVVVVVVVVVVVVVVVVPDDDPPPDDDFDAAEAEDDDLVVQAAQADPVVRGGHPPHHPVVVVVVVVVVVVVHPHYHYYD

pLDDT: mean 90.69, std 8.12, range [59.97, 98.5]

Sequence (86 aa):
MNKKGLKTTILLLLLFCLSLSFLASQPTIEIPSAQNLVILATTDLHGNVWGFSYENDKDTTNTGMARIASYVEQVRKEENNVVLVD

Secondary structure (DSSP, 8-state):
--HHHHHHHHHHHHHHHHHHHHHHT------PPPPP-EEEE----TT--SSEETTTTEE-SS--HHHHHHHHHHHHHH-SSEEEE-